Protein AF-A0AAW4U7K1-F1 (afdb_monomer)

Mean predicted aligned error: 6.49 Å

Solvent-accessible surface area (backbone atoms only — not comparable to full-atom values): 8920 Å² total; per-residue (Å²): 103,77,45,84,36,88,61,95,66,78,94,51,92,44,43,42,64,28,67,46,48,74,46,54,47,90,84,22,48,75,38,30,76,76,36,58,48,41,60,63,54,76,97,58,84,90,76,74,80,54,92,93,49,67,63,93,91,58,86,76,79,82,82,78,78,92,84,66,58,49,63,76,90,71,87,76,85,61,91,65,81,57,49,36,59,27,29,43,61,48,79,77,47,82,36,71,59,91,89,40,92,34,70,39,72,46,76,46,84,41,60,66,72,76,42,94,77,67,102,61,92,69,76,95,80,79,92,61,46,48,31,32,60,34,108

Secondary structure (DSSP, 8-state):
-EEEE-SSS-S-TTEEESBSPBP-TTT-HHHHTT-SB--B-TT-----SSTT--STTPPPPP-PPP--EEE----S---S--EEETEEEEEEEEEEETTEEEEEEEEEE-GGGTS---SS---S----EEEEE--

Foldseek 3Di:
DKDWAADPDDPDLQKDWQQFDADDCVSQVPVCVVPRTHHRCPPHDDDDDDDPDDDPPDDDADDDDDFDKDWDPDPPPPPDTGIDGQKTKDFPDWDDDPNDIHTDMDMDGHNVRPDPDDPGDDDDDDDTIMIDRRD

Organism: NCBI:txid437897

pLDDT: mean 90.71, std 11.27, range [53.16, 98.31]

Nearest PDB structures (foldseek):
  2klr-assembly1_B  TM=2.574E-01  e=8.937E+00  Homo sapiens

InterPro domains:
  IPR011083 Phage tail collar domain [PF07484] (2-45)
  IPR037053 Phage tail collar domain superfamily [G3DSA:3.90.1340.10] (1-47)

Sequence (135 aa):
MVVAWTLSVNPSDNYLECNGQVVDGSKYPKLYALMHNVPDYRGVFLRGLGGNSASLGELQGDAIRNITGNFNATDNNSWNINANGVFYGQTIGAGDQGGEAGEYKKYYFDTSRVVPTAEENRPINKAVRYFIKAK

Structure (mmCIF, N/CA/C/O backbone):
data_AF-A0AAW4U7K1-F1
#
_ent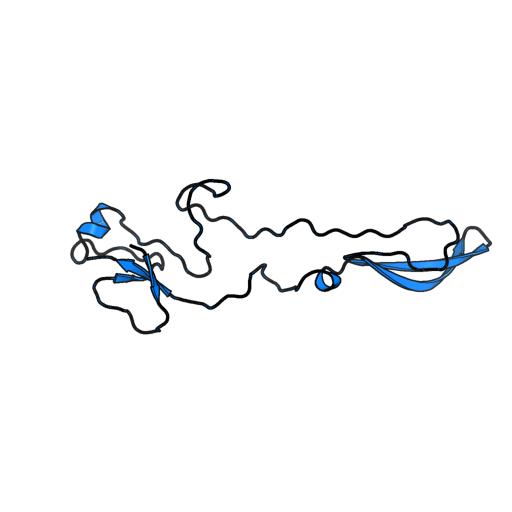ry.id   AF-A0AAW4U7K1-F1
#
loop_
_atom_site.group_PDB
_atom_site.id
_atom_site.type_symbol
_atom_site.label_atom_id
_atom_site.label_alt_id
_atom_site.label_comp_id
_atom_site.label_asym_id
_atom_site.label_entity_id
_atom_site.label_seq_id
_atom_site.pdbx_PDB_ins_code
_atom_site.Cartn_x
_atom_site.Cartn_y
_atom_site.Cartn_z
_atom_site.occupancy
_atom_site.B_iso_or_equiv
_atom_site.auth_seq_id
_atom_site.auth_comp_id
_atom_site.auth_asym_id
_atom_site.auth_atom_id
_atom_site.pdbx_PDB_model_num
ATOM 1 N N . MET A 1 1 ? -9.991 4.417 19.116 1.00 90.50 1 MET A N 1
ATOM 2 C CA . MET A 1 1 ? -8.518 4.581 19.079 1.00 90.50 1 MET A CA 1
ATOM 3 C C . MET A 1 1 ? -7.908 3.337 18.464 1.00 90.50 1 MET A C 1
ATOM 5 O O . MET A 1 1 ? -8.285 2.253 18.896 1.00 90.50 1 MET A O 1
ATOM 9 N N . VAL A 1 2 ? -7.006 3.494 17.493 1.00 95.75 2 VAL A N 1
ATOM 10 C CA . VAL A 1 2 ? -6.212 2.400 16.911 1.00 95.75 2 VAL A CA 1
ATOM 11 C C . VAL A 1 2 ? -4.757 2.581 17.341 1.00 95.75 2 VAL A C 1
ATOM 13 O O . VAL A 1 2 ? -4.268 3.708 17.349 1.00 95.75 2 VAL A O 1
ATOM 16 N N . VAL A 1 3 ? -4.085 1.498 17.722 1.00 96.62 3 VAL A N 1
ATOM 17 C CA . VAL A 1 3 ? -2.687 1.496 18.169 1.00 96.62 3 VAL A CA 1
ATOM 18 C C . VAL A 1 3 ? -1.863 0.499 17.361 1.00 96.62 3 VAL A C 1
ATOM 20 O O . VAL A 1 3 ? -2.352 -0.572 17.000 1.00 96.62 3 VAL A O 1
ATOM 23 N N . ALA A 1 4 ? -0.608 0.857 17.095 1.00 97.25 4 ALA A N 1
ATOM 24 C CA . ALA A 1 4 ? 0.398 -0.059 16.573 1.00 97.25 4 ALA A CA 1
ATOM 25 C C . ALA A 1 4 ? 1.023 -0.831 17.739 1.00 97.25 4 ALA A C 1
ATOM 27 O O . ALA A 1 4 ? 1.546 -0.235 18.681 1.00 97.25 4 ALA A O 1
ATOM 28 N N . TRP A 1 5 ? 0.959 -2.155 17.679 1.00 97.81 5 TRP A N 1
ATOM 29 C CA . TRP A 1 5 ? 1.413 -3.050 18.731 1.00 97.81 5 TRP A CA 1
ATOM 30 C C . TRP A 1 5 ? 2.560 -3.931 18.238 1.00 97.81 5 TRP A C 1
ATOM 32 O O . TRP A 1 5 ? 2.470 -4.570 17.189 1.00 97.81 5 TRP A O 1
ATOM 42 N N . THR A 1 6 ? 3.656 -3.955 18.992 1.00 97.44 6 THR A N 1
ATOM 43 C CA . THR A 1 6 ? 4.931 -4.556 18.566 1.00 97.44 6 THR A CA 1
ATOM 44 C C . THR A 1 6 ? 5.173 -5.958 19.122 1.00 97.44 6 THR A C 1
ATOM 46 O O . THR A 1 6 ? 6.160 -6.590 18.749 1.00 97.44 6 THR A O 1
ATOM 49 N N . LEU A 1 7 ? 4.300 -6.454 20.005 1.00 97.00 7 LEU A N 1
ATOM 50 C CA . LEU A 1 7 ? 4.441 -7.763 20.644 1.00 97.00 7 LEU A CA 1
ATOM 51 C C . LEU A 1 7 ? 3.468 -8.790 20.049 1.00 97.00 7 LEU A C 1
ATOM 53 O O . LEU A 1 7 ? 2.367 -8.466 19.596 1.00 97.00 7 LEU A O 1
ATOM 57 N N . SER A 1 8 ? 3.858 -10.063 20.098 1.00 94.50 8 SER A N 1
ATOM 58 C CA . SER A 1 8 ? 3.009 -11.187 19.680 1.00 94.50 8 SER A CA 1
ATOM 59 C C . SER A 1 8 ? 1.855 -11.456 20.650 1.00 94.50 8 SER A C 1
ATOM 61 O O . SER A 1 8 ? 0.825 -11.989 20.250 1.00 94.50 8 SER A O 1
ATOM 63 N N . VAL A 1 9 ? 1.990 -11.050 21.914 1.00 95.75 9 VAL A N 1
ATOM 64 C CA . VAL A 1 9 ? 0.948 -11.181 22.942 1.00 95.75 9 VAL A CA 1
ATOM 65 C C . VAL A 1 9 ? -0.001 -9.992 22.871 1.00 95.75 9 VAL A C 1
ATOM 67 O O . VAL A 1 9 ? 0.446 -8.868 22.671 1.00 95.75 9 VAL A O 1
ATOM 70 N N . ASN A 1 10 ? -1.305 -10.218 23.034 1.00 95.12 10 ASN A N 1
ATOM 71 C CA . ASN A 1 10 ? -2.298 -9.141 23.007 1.00 95.12 10 ASN A CA 1
ATOM 72 C C . ASN A 1 10 ? -2.063 -8.137 24.155 1.00 95.12 10 ASN A C 1
ATOM 74 O O . ASN A 1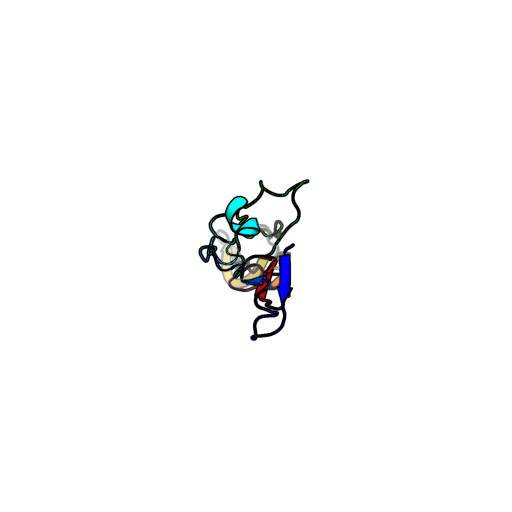 10 ? -1.745 -8.561 25.265 1.00 95.12 10 ASN A O 1
ATOM 78 N N . PRO A 1 11 ? -2.268 -6.825 23.928 1.00 95.25 11 PRO A N 1
ATOM 79 C CA . PRO A 1 11 ? -2.009 -5.801 24.941 1.00 95.25 11 PRO A CA 1
ATOM 80 C C . PRO A 1 11 ? -2.885 -5.953 26.191 1.00 95.25 11 PRO A C 1
ATOM 82 O O . PRO A 1 11 ? -2.417 -5.763 27.307 1.00 95.25 11 PRO A O 1
ATOM 85 N N . SER A 1 12 ? -4.175 -6.245 26.009 1.00 95.75 12 SER A N 1
ATOM 86 C CA . SER A 1 12 ? -5.143 -6.598 27.058 1.00 95.75 12 SER A CA 1
ATOM 87 C C . SER A 1 12 ? -6.473 -6.995 26.410 1.00 95.75 12 SER A C 1
ATOM 89 O O . SER A 1 12 ? -6.643 -6.866 25.197 1.00 95.75 12 SER A O 1
ATOM 91 N N . ASP A 1 13 ? -7.444 -7.423 27.216 1.00 94.38 13 ASP A N 1
ATOM 92 C CA . ASP A 1 13 ? -8.811 -7.718 26.770 1.00 94.38 13 ASP A CA 1
ATOM 93 C C . ASP A 1 13 ? -9.616 -6.468 26.361 1.00 94.38 13 ASP A C 1
ATOM 95 O O . ASP A 1 13 ? -10.698 -6.595 25.787 1.00 94.38 13 ASP A O 1
ATOM 99 N N . ASN A 1 14 ? -9.088 -5.274 26.645 1.00 96.12 14 ASN A N 1
ATOM 100 C CA . ASN A 1 14 ? -9.667 -3.982 26.291 1.00 96.12 14 ASN A CA 1
ATOM 101 C C . ASN A 1 14 ? -9.508 -3.629 24.808 1.00 96.12 14 ASN A C 1
ATOM 103 O O . ASN A 1 14 ? -10.018 -2.592 24.383 1.00 96.12 14 ASN A O 1
ATOM 107 N N . TYR A 1 15 ? -8.772 -4.432 24.043 1.00 97.50 15 TYR A N 1
ATOM 108 C CA . TYR A 1 15 ? -8.497 -4.193 22.635 1.00 97.50 15 TYR A CA 1
ATOM 109 C C . TYR A 1 15 ? -8.830 -5.426 21.802 1.00 97.50 15 TYR A C 1
ATOM 111 O O . TYR A 1 15 ? -8.684 -6.558 22.260 1.00 97.50 15 TYR A O 1
ATOM 119 N N . LEU A 1 16 ? -9.217 -5.187 20.554 1.00 97.81 16 LEU A N 1
ATOM 120 C CA . LEU A 1 16 ? -9.354 -6.212 19.528 1.00 97.81 16 LEU A CA 1
ATOM 121 C C . LEU A 1 16 ? -8.335 -5.960 18.426 1.00 97.81 16 LEU A C 1
ATOM 123 O O . LEU A 1 16 ? -8.070 -4.814 18.072 1.00 97.81 16 LEU A O 1
ATOM 127 N N . GLU A 1 17 ? -7.743 -7.026 17.904 1.00 97.88 17 GLU A N 1
ATOM 128 C CA . GLU A 1 17 ? -6.851 -6.930 16.751 1.00 97.88 17 GLU A CA 1
ATOM 129 C C . GLU A 1 17 ? -7.667 -6.603 15.499 1.00 97.88 17 GLU A C 1
ATOM 131 O O . GLU A 1 17 ? -8.694 -7.235 15.264 1.00 97.88 17 GLU A O 1
ATOM 136 N N . CYS A 1 18 ? -7.206 -5.650 14.691 1.00 97.94 18 CYS A N 1
ATOM 137 C CA . CYS A 1 18 ? -7.822 -5.262 13.425 1.00 97.94 18 CYS A CA 1
ATOM 138 C C . CYS A 1 18 ? -7.505 -6.293 12.327 1.00 97.94 18 CYS A C 1
ATOM 140 O O . CYS A 1 18 ? -6.659 -6.057 11.464 1.00 97.94 18 CYS A O 1
ATOM 142 N N . ASN A 1 19 ? -8.167 -7.446 12.391 1.00 97.69 19 ASN A N 1
ATOM 143 C CA . ASN A 1 19 ? -8.003 -8.584 11.481 1.00 97.69 19 ASN A CA 1
ATOM 144 C C . ASN A 1 19 ? -9.319 -9.008 10.794 1.00 97.69 19 ASN A C 1
ATOM 146 O O . ASN A 1 19 ? -9.434 -10.152 10.357 1.00 97.69 19 ASN A O 1
ATOM 150 N N . GLY A 1 20 ? -10.331 -8.132 10.758 1.00 97.81 20 GLY A N 1
ATOM 151 C CA . GLY A 1 20 ? -11.639 -8.426 10.157 1.00 97.81 20 GLY A CA 1
ATOM 152 C C . GLY A 1 20 ? -12.629 -9.197 11.044 1.00 97.81 20 GLY A C 1
ATOM 153 O O . GLY A 1 20 ? -13.765 -9.437 10.627 1.00 97.81 20 GLY A O 1
ATOM 154 N N . GLN A 1 21 ? -12.235 -9.603 12.259 1.00 97.88 21 GLN A N 1
ATOM 155 C CA . GLN A 1 21 ? -13.096 -10.401 13.140 1.00 97.88 21 GLN A CA 1
ATOM 156 C C . GLN A 1 21 ? -14.406 -9.689 13.518 1.00 97.88 21 GLN A C 1
ATOM 158 O O . GLN A 1 21 ? -14.481 -8.460 13.610 1.00 97.88 21 GLN A O 1
ATOM 163 N N . VAL A 1 22 ? -15.435 -10.492 13.789 1.00 98.19 22 VAL A N 1
ATOM 164 C CA . VAL A 1 22 ? -16.714 -10.019 14.332 1.00 98.19 22 VAL A CA 1
ATOM 165 C C . VAL A 1 22 ? -16.506 -9.495 15.755 1.00 98.19 22 VAL A C 1
ATOM 167 O O . VAL A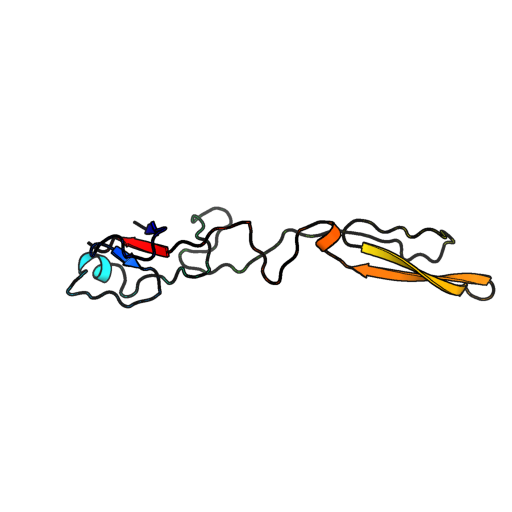 1 22 ? -15.768 -10.079 16.550 1.00 98.19 22 VAL A O 1
ATOM 170 N N . VAL A 1 23 ? -17.173 -8.395 16.088 1.00 98.31 23 VAL A N 1
ATOM 171 C CA . VAL A 1 23 ? -17.199 -7.831 17.437 1.00 98.31 23 VAL A CA 1
ATOM 172 C C . VAL A 1 23 ? -18.285 -8.540 18.248 1.00 98.31 23 VAL A C 1
ATOM 174 O O . VAL A 1 23 ? -19.451 -8.549 17.866 1.00 98.31 23 VAL A O 1
ATOM 177 N N . ASP A 1 24 ? -17.921 -9.117 19.392 1.00 97.50 24 ASP A N 1
ATOM 178 C CA . ASP A 1 24 ? -18.893 -9.673 20.339 1.00 97.50 24 ASP A CA 1
ATOM 179 C C . ASP A 1 24 ? -19.619 -8.535 21.076 1.00 97.50 24 ASP A C 1
ATOM 181 O O . ASP A 1 24 ? -19.033 -7.857 21.925 1.00 97.50 24 ASP A O 1
ATOM 185 N N . GLY A 1 25 ? -20.901 -8.334 20.764 1.00 96.69 25 GLY A N 1
ATOM 186 C CA . GLY A 1 25 ? -21.732 -7.292 21.371 1.00 96.69 25 GLY A CA 1
ATOM 187 C C . GLY A 1 25 ? -21.985 -7.462 22.870 1.00 96.69 25 GLY A C 1
ATOM 188 O O . GLY A 1 25 ? -22.200 -6.464 23.555 1.00 96.69 25 GLY A O 1
ATOM 189 N N . SER A 1 26 ? -21.891 -8.681 23.409 1.00 97.12 26 SER A N 1
ATOM 190 C CA . SER A 1 26 ? -22.035 -8.924 24.852 1.00 97.12 26 SER A CA 1
ATOM 191 C C . SER A 1 26 ? -20.783 -8.486 25.610 1.00 97.12 26 SER A C 1
ATOM 193 O O . SER A 1 26 ? -20.862 -7.955 26.717 1.00 97.12 26 SER A O 1
ATOM 195 N N . LYS A 1 27 ? -19.609 -8.681 25.001 1.00 96.88 27 LYS A N 1
ATOM 196 C CA . LYS A 1 27 ? -18.310 -8.359 25.607 1.00 96.88 27 LYS A CA 1
ATOM 197 C C . LYS A 1 27 ? -17.853 -6.922 25.332 1.00 96.88 27 LYS A C 1
ATOM 199 O O . LYS A 1 27 ? -17.174 -6.325 26.171 1.00 96.88 27 LYS A O 1
ATOM 204 N N . TYR A 1 28 ? -18.224 -6.372 24.175 1.00 97.19 28 TYR A N 1
ATOM 205 C CA . TYR A 1 28 ? -17.790 -5.068 23.665 1.00 97.19 28 TYR A CA 1
ATOM 206 C C . TYR A 1 28 ? -18.969 -4.213 23.157 1.00 97.19 28 TYR A C 1
ATOM 208 O O . TYR A 1 28 ? -18.946 -3.747 22.014 1.00 97.19 28 TYR A O 1
ATOM 216 N N . PRO A 1 29 ? -19.999 -3.949 23.986 1.00 97.19 29 PRO A N 1
ATOM 217 C CA . PRO A 1 29 ? -21.250 -3.329 23.535 1.00 97.19 29 PRO A CA 1
ATOM 218 C C . PRO A 1 29 ? -21.054 -1.942 22.909 1.00 97.19 29 PRO A C 1
ATOM 220 O O . PRO A 1 29 ? -21.703 -1.605 21.922 1.00 97.19 29 PRO A O 1
ATOM 223 N N . LYS A 1 30 ? -20.116 -1.143 23.438 1.00 96.81 30 LYS A N 1
ATOM 224 C CA . LYS A 1 30 ? -19.815 0.198 22.909 1.00 96.81 30 LYS A CA 1
ATOM 225 C C . LYS A 1 30 ? -19.204 0.153 21.512 1.00 96.81 30 LYS A C 1
ATOM 227 O O . LYS A 1 30 ? -19.549 0.980 20.679 1.00 96.81 30 LYS A O 1
ATOM 232 N N . LEU A 1 31 ? -18.293 -0.789 21.263 1.00 97.44 31 LEU A N 1
ATOM 233 C CA . LEU A 1 31 ? -17.693 -0.949 19.941 1.00 97.44 31 LEU A CA 1
ATOM 234 C C . LEU A 1 31 ? -18.709 -1.545 18.963 1.00 97.44 31 LEU A C 1
ATOM 236 O O . LEU A 1 31 ? -18.817 -1.053 17.846 1.00 97.44 31 LEU A O 1
A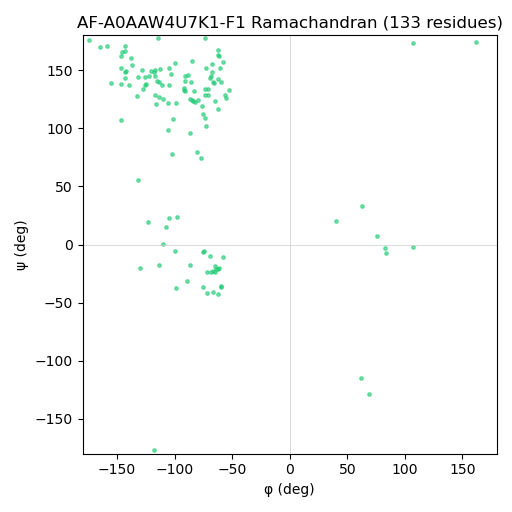TOM 240 N N . TYR A 1 32 ? -19.490 -2.533 19.406 1.00 97.62 32 TYR A N 1
ATOM 241 C CA . TYR A 1 32 ? -20.515 -3.182 18.589 1.00 97.62 32 TYR A CA 1
ATOM 242 C C . TYR A 1 32 ? -21.591 -2.211 18.093 1.00 97.62 32 TYR A C 1
ATOM 244 O O . TYR A 1 32 ? -22.050 -2.327 16.962 1.00 97.62 32 TYR A O 1
ATOM 252 N N . ALA A 1 33 ? -21.956 -1.220 18.913 1.00 97.50 33 ALA A N 1
ATOM 253 C CA . ALA A 1 33 ? -22.879 -0.156 18.521 1.00 97.50 33 ALA A CA 1
ATOM 254 C C . ALA A 1 33 ? -22.338 0.746 17.392 1.00 97.50 33 ALA A C 1
ATOM 256 O O . ALA A 1 33 ? -23.120 1.422 16.732 1.00 97.50 33 ALA A O 1
ATOM 257 N N . LEU A 1 34 ? -21.017 0.777 17.181 1.00 96.31 34 LEU A N 1
ATOM 258 C CA . LEU A 1 34 ? -20.367 1.557 16.124 1.00 96.31 34 LEU A CA 1
ATOM 259 C C . LEU A 1 34 ? -20.029 0.705 14.896 1.00 96.31 34 LEU A C 1
ATOM 261 O O . LEU A 1 34 ? -20.089 1.199 13.774 1.00 96.31 34 LEU A O 1
ATOM 265 N N . MET A 1 35 ? -19.623 -0.550 15.103 1.00 95.88 35 MET A N 1
ATOM 266 C CA . MET A 1 35 ? -19.235 -1.475 14.041 1.00 95.88 35 MET A CA 1
ATOM 267 C C . MET A 1 35 ? -19.398 -2.933 14.480 1.00 95.88 35 MET A C 1
ATOM 269 O O . MET A 1 35 ? -19.023 -3.309 15.589 1.00 95.88 35 MET A O 1
ATOM 273 N N . HIS A 1 36 ? -19.900 -3.775 13.578 1.00 97.06 36 HIS A N 1
ATOM 274 C CA . HIS A 1 36 ? -20.100 -5.206 13.840 1.00 97.06 36 HIS A CA 1
ATOM 275 C C . HIS A 1 36 ? -18.857 -6.058 13.553 1.00 97.06 36 HIS A C 1
ATOM 277 O O . HIS A 1 36 ? -18.734 -7.162 14.078 1.00 97.06 36 HIS A O 1
ATOM 283 N N . ASN A 1 37 ? -17.909 -5.522 12.786 1.00 98.00 37 ASN A N 1
ATOM 284 C CA . ASN A 1 37 ? -16.609 -6.119 12.511 1.00 98.00 37 ASN A CA 1
ATOM 285 C C . ASN A 1 37 ? -15.531 -5.067 12.734 1.00 98.00 37 ASN A C 1
ATOM 287 O O . ASN A 1 37 ? -15.722 -3.893 12.411 1.00 98.00 37 ASN A O 1
ATOM 291 N N . VAL A 1 38 ? -14.385 -5.491 13.255 1.00 97.69 38 VAL A N 1
ATOM 292 C CA . VAL A 1 38 ? -13.199 -4.634 13.221 1.00 97.69 38 VAL A CA 1
ATOM 293 C C . VAL A 1 38 ? -12.654 -4.582 11.790 1.00 97.69 38 VAL A C 1
ATOM 295 O O . VAL A 1 38 ? -12.814 -5.553 11.048 1.00 97.69 38 VAL A O 1
ATOM 298 N N . PRO A 1 39 ? -11.979 -3.495 11.386 1.00 96.94 39 PRO A N 1
ATOM 299 C CA . PRO A 1 39 ? -11.278 -3.456 10.107 1.00 96.94 39 PRO A CA 1
ATOM 300 C C . PRO A 1 39 ? -10.233 -4.572 9.994 1.00 96.94 39 PRO A C 1
ATOM 302 O O . PRO A 1 39 ? -9.722 -5.044 11.011 1.00 96.94 39 PRO A O 1
ATOM 305 N N . ASP A 1 40 ? -9.869 -4.957 8.773 1.00 97.69 40 ASP A N 1
ATOM 306 C CA . ASP A 1 40 ? -8.690 -5.788 8.520 1.00 97.69 40 ASP A CA 1
ATOM 307 C C . ASP A 1 40 ? -7.547 -4.906 8.017 1.00 97.69 40 ASP A C 1
ATOM 309 O O . ASP A 1 40 ? -7.591 -4.388 6.904 1.00 97.69 40 ASP A O 1
ATOM 313 N N . TYR A 1 41 ? -6.544 -4.692 8.869 1.00 97.38 41 TYR A N 1
ATOM 314 C CA . TYR A 1 41 ? -5.385 -3.853 8.558 1.00 97.38 41 TYR A CA 1
ATOM 315 C C . TYR A 1 41 ? -4.103 -4.659 8.334 1.00 97.38 41 TYR A C 1
ATOM 317 O O . TYR A 1 41 ? -2.999 -4.110 8.354 1.00 97.38 41 TYR A O 1
ATOM 325 N N . ARG A 1 42 ? -4.210 -5.973 8.135 1.00 97.06 42 ARG A N 1
ATOM 326 C CA . ARG A 1 42 ? -3.042 -6.810 7.854 1.00 97.06 42 ARG A CA 1
ATOM 327 C C . ARG A 1 42 ? -2.524 -6.513 6.447 1.00 97.06 42 ARG A C 1
ATOM 329 O O . ARG A 1 42 ? -3.281 -6.534 5.486 1.00 97.06 42 ARG A O 1
ATOM 336 N N . GLY A 1 43 ? -1.223 -6.242 6.336 1.00 95.25 43 GLY A N 1
ATOM 337 C CA . GLY A 1 43 ? -0.563 -5.989 5.049 1.00 95.25 43 GLY A CA 1
ATOM 338 C C . GLY A 1 43 ? -0.831 -4.612 4.434 1.00 95.25 43 GLY A C 1
ATOM 339 O O . GLY A 1 43 ? -0.399 -4.375 3.314 1.00 95.25 43 GLY A O 1
ATOM 340 N N . VAL A 1 44 ? -1.504 -3.695 5.140 1.00 95.31 44 VAL A N 1
ATOM 341 C CA . VAL A 1 44 ? -1.804 -2.350 4.620 1.00 95.31 44 VAL A CA 1
ATOM 342 C C . VAL A 1 44 ? -1.160 -1.255 5.462 1.00 95.31 44 VAL A C 1
ATOM 344 O O . VAL A 1 44 ? -1.018 -1.371 6.681 1.00 95.31 44 VAL A O 1
ATOM 347 N N . PHE A 1 45 ? -0.808 -0.151 4.807 1.00 94.31 45 PHE A N 1
ATOM 348 C CA . PHE A 1 45 ? -0.407 1.083 5.476 1.00 94.31 45 PHE A CA 1
ATOM 349 C C . PHE A 1 45 ? -1.620 1.985 5.691 1.00 94.31 45 PHE A C 1
ATOM 351 O O . PHE A 1 45 ? -2.397 2.239 4.772 1.00 94.31 45 PHE A O 1
ATOM 358 N N . LEU A 1 46 ? -1.759 2.519 6.903 1.00 94.88 46 LEU A N 1
ATOM 359 C CA . LEU A 1 46 ? -2.811 3.482 7.218 1.00 94.88 46 LEU A CA 1
ATOM 360 C C . LEU A 1 46 ? -2.379 4.893 6.807 1.00 94.88 46 LEU A C 1
ATOM 362 O O . LEU A 1 46 ? -1.289 5.342 7.164 1.00 94.88 46 LEU A O 1
ATOM 366 N N . ARG A 1 47 ? -3.261 5.613 6.110 1.00 95.06 47 ARG A N 1
ATOM 367 C CA . ARG A 1 47 ? -3.078 7.029 5.757 1.00 95.06 47 ARG A CA 1
ATOM 368 C C . ARG A 1 47 ? -4.206 7.884 6.329 1.00 95.06 47 ARG A C 1
ATOM 370 O O . ARG A 1 47 ? -5.331 7.415 6.477 1.00 95.06 47 ARG A O 1
ATOM 377 N N . GLY A 1 48 ? -3.902 9.140 6.647 1.00 96.19 48 GLY A N 1
ATOM 378 C CA . GLY A 1 48 ? -4.906 10.099 7.113 1.00 96.19 48 GLY A CA 1
ATOM 379 C C . GLY A 1 48 ? -5.889 10.492 6.007 1.00 96.19 48 GLY A C 1
ATOM 380 O O . GLY A 1 48 ? -5.489 10.630 4.849 1.00 96.19 48 GLY A O 1
ATOM 381 N N . LEU A 1 49 ? -7.156 10.685 6.384 1.00 97.25 49 LEU A N 1
ATOM 382 C CA . LEU A 1 49 ? -8.212 11.200 5.509 1.00 97.25 49 LEU A CA 1
ATOM 383 C C . LEU A 1 49 ? -7.967 12.675 5.151 1.00 97.25 49 LEU A C 1
ATOM 385 O O . LEU A 1 49 ? -7.534 13.460 5.993 1.00 97.25 49 LEU A O 1
ATOM 389 N N . GLY A 1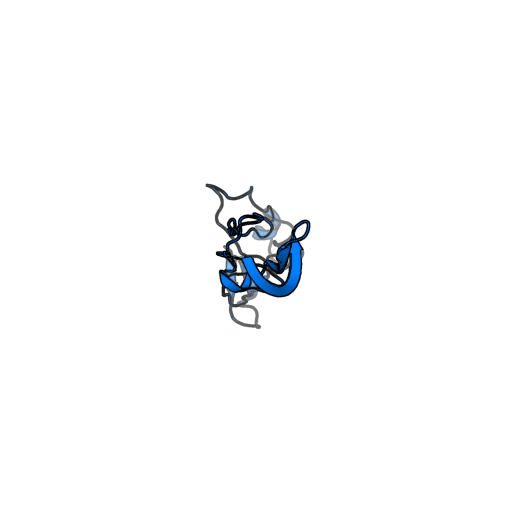 50 ? -8.328 13.055 3.926 1.00 96.19 50 GLY A N 1
ATOM 390 C CA . GLY A 1 50 ? -8.193 14.404 3.379 1.00 96.19 50 GLY A CA 1
ATOM 391 C C . GLY A 1 50 ? -7.070 14.526 2.345 1.00 96.19 50 GLY A C 1
ATOM 392 O O . GLY A 1 50 ? -6.307 13.586 2.100 1.00 96.19 50 GLY A O 1
ATOM 393 N N . GLY A 1 51 ? -6.989 15.695 1.704 1.00 95.69 51 GLY A N 1
ATOM 394 C CA . GLY A 1 51 ? -6.011 15.972 0.650 1.00 95.69 51 GLY A CA 1
ATOM 395 C C . GLY A 1 51 ? -6.181 15.042 -0.553 1.00 95.69 51 GLY A C 1
ATOM 396 O O . GLY A 1 51 ? -7.196 15.088 -1.237 1.00 95.69 51 GLY A O 1
ATOM 397 N N . ASN A 1 52 ? -5.180 14.198 -0.802 1.00 92.12 52 ASN A N 1
ATOM 398 C CA . ASN A 1 52 ? -5.120 13.245 -1.917 1.00 92.12 52 ASN A CA 1
ATOM 399 C C . ASN A 1 52 ? -5.382 11.781 -1.492 1.00 92.12 52 ASN A C 1
ATOM 401 O O . ASN A 1 52 ? -4.885 10.850 -2.135 1.00 92.12 52 ASN A O 1
ATOM 405 N N . SER A 1 53 ? -6.061 11.560 -0.364 1.00 95.81 53 SER A N 1
ATOM 406 C CA . SER A 1 53 ? -6.528 10.228 0.053 1.00 95.81 53 SER A CA 1
ATOM 407 C C . SER A 1 53 ? -7.873 9.876 -0.583 1.00 95.81 53 SER A C 1
ATOM 409 O O . SER A 1 53 ? -8.618 10.759 -1.004 1.00 95.81 53 SER A O 1
ATOM 411 N N . ALA A 1 54 ? -8.169 8.579 -0.664 1.00 96.00 54 ALA A N 1
ATOM 412 C CA . ALA A 1 54 ? -9.518 8.101 -0.949 1.00 96.00 54 ALA A CA 1
ATOM 413 C C . ALA A 1 54 ? -10.444 8.291 0.270 1.00 96.00 54 ALA A C 1
ATOM 415 O O . ALA A 1 54 ? -10.019 8.749 1.335 1.00 96.00 54 ALA A O 1
ATOM 416 N N . SER A 1 55 ? -11.718 7.932 0.108 1.00 96.94 55 SER A N 1
ATOM 417 C CA . SER A 1 55 ? -12.699 7.954 1.196 1.00 96.94 55 SER A CA 1
ATOM 418 C C . SER A 1 55 ? -12.324 7.005 2.344 1.00 96.94 55 SER A C 1
ATOM 420 O O . SER A 1 55 ? -11.498 6.104 2.203 1.00 96.94 55 SER A O 1
ATOM 422 N N . LEU A 1 56 ? -12.930 7.216 3.518 1.00 94.81 56 LEU A N 1
ATOM 423 C CA . LEU A 1 56 ? -12.685 6.386 4.703 1.00 94.81 56 LEU A CA 1
ATOM 424 C C . LEU A 1 56 ? -12.959 4.907 4.421 1.00 94.81 56 LEU A C 1
ATOM 426 O O . LEU A 1 56 ? -14.043 4.553 3.975 1.00 94.81 56 LEU A O 1
ATOM 430 N N . GLY A 1 57 ? -11.991 4.056 4.760 1.00 92.62 57 GLY A N 1
ATOM 431 C CA . GLY A 1 57 ? -12.096 2.606 4.591 1.00 92.62 57 GLY A CA 1
ATOM 432 C C . GLY A 1 57 ? -11.744 2.101 3.191 1.00 92.62 57 GLY A C 1
ATOM 433 O O . GLY A 1 57 ? -11.612 0.894 3.024 1.00 92.62 57 GLY A O 1
ATOM 434 N N . GLU A 1 58 ? -11.531 2.990 2.217 1.00 96.12 58 GLU A N 1
ATOM 435 C CA . GLU A 1 58 ? -11.155 2.592 0.862 1.00 96.12 58 GLU A CA 1
ATOM 436 C C . GLU A 1 58 ? -9.700 2.119 0.798 1.00 96.12 58 GLU A C 1
ATOM 438 O O . GLU A 1 58 ? -8.770 2.819 1.217 1.00 96.12 58 GLU A O 1
ATOM 443 N N . LEU A 1 59 ? -9.500 0.932 0.225 1.00 95.69 59 LEU A N 1
ATOM 444 C CA . LEU A 1 59 ? -8.172 0.411 -0.064 1.00 95.69 59 LEU A CA 1
ATOM 445 C C . LEU A 1 59 ? -7.612 1.128 -1.294 1.00 95.69 59 LEU A C 1
ATOM 447 O O . LEU A 1 59 ? -8.158 1.034 -2.391 1.00 95.69 59 LEU A O 1
ATOM 451 N N . GLN A 1 60 ? -6.486 1.811 -1.121 1.00 95.62 60 GLN A N 1
ATOM 452 C CA . GLN A 1 60 ? -5.723 2.354 -2.240 1.00 95.62 60 GLN A CA 1
ATOM 453 C C . GLN A 1 60 ? -4.568 1.409 -2.549 1.00 95.62 60 GLN A C 1
ATOM 455 O O . GLN A 1 60 ? -3.749 1.136 -1.672 1.00 95.62 60 GLN A O 1
ATOM 460 N N . GLY A 1 61 ? -4.524 0.919 -3.790 1.00 94.94 61 GLY A N 1
ATOM 461 C CA . GLY A 1 61 ? -3.406 0.123 -4.288 1.00 94.94 61 GLY A CA 1
ATOM 462 C C . GLY A 1 61 ? -2.094 0.906 -4.286 1.00 94.94 61 GLY A C 1
ATOM 463 O O . GLY A 1 61 ? -2.072 2.133 -4.122 1.00 94.94 61 GLY A O 1
ATOM 464 N N . ASP A 1 62 ? -0.992 0.190 -4.466 1.00 93.69 62 ASP A N 1
ATOM 465 C CA . ASP A 1 62 ? 0.317 0.803 -4.576 1.00 93.69 62 ASP A CA 1
ATOM 466 C C . ASP A 1 62 ? 0.444 1.618 -5.870 1.00 93.69 62 ASP A C 1
ATOM 468 O O . ASP A 1 62 ? -0.161 1.338 -6.904 1.00 93.69 62 ASP A O 1
ATOM 472 N N . ALA A 1 63 ? 1.242 2.676 -5.792 1.00 94.00 63 ALA A N 1
ATOM 473 C CA . ALA A 1 63 ? 1.585 3.498 -6.934 1.00 94.00 63 ALA A CA 1
ATOM 474 C C . ALA A 1 63 ? 3.013 4.005 -6.765 1.00 94.00 63 ALA A C 1
ATOM 476 O O . ALA A 1 63 ? 3.412 4.452 -5.686 1.00 94.00 63 ALA A O 1
ATOM 477 N N . ILE A 1 64 ? 3.770 3.980 -7.856 1.00 94.38 64 ILE A N 1
ATOM 478 C CA . ILE A 1 64 ? 5.082 4.615 -7.934 1.00 94.38 64 ILE A CA 1
ATOM 479 C C . ILE A 1 64 ? 4.973 5.964 -8.635 1.00 94.38 64 ILE A C 1
ATOM 481 O O . ILE A 1 64 ? 4.065 6.219 -9.428 1.00 94.38 64 ILE A O 1
ATOM 485 N N . ARG A 1 65 ? 5.934 6.847 -8.358 1.00 94.69 65 ARG A N 1
ATOM 486 C CA . ARG A 1 65 ? 6.129 8.035 -9.192 1.00 94.69 65 ARG A CA 1
ATOM 487 C C . ARG A 1 65 ? 6.625 7.611 -10.573 1.00 94.69 65 ARG A C 1
ATOM 489 O O . ARG A 1 65 ? 7.244 6.560 -10.709 1.00 94.69 65 ARG A O 1
ATOM 496 N N . ASN A 1 66 ? 6.377 8.456 -11.572 1.00 95.81 66 ASN A N 1
ATOM 497 C CA . ASN A 1 66 ? 6.857 8.220 -12.929 1.00 95.81 66 ASN A CA 1
ATOM 498 C C . ASN A 1 66 ? 8.376 7.968 -12.932 1.00 95.81 66 ASN A C 1
ATOM 500 O O . ASN A 1 66 ? 9.125 8.718 -12.300 1.00 95.81 66 ASN A O 1
ATOM 504 N N . ILE A 1 67 ? 8.809 6.931 -13.648 1.00 96.88 67 ILE A N 1
ATOM 505 C CA . ILE A 1 67 ? 10.218 6.595 -13.831 1.00 96.88 67 ILE A CA 1
ATOM 506 C C . ILE A 1 67 ? 10.576 6.892 -15.281 1.00 96.88 67 ILE A C 1
ATOM 508 O O . ILE A 1 67 ? 9.943 6.391 -16.207 1.00 96.88 67 ILE A O 1
ATOM 512 N N . THR A 1 68 ? 11.602 7.711 -15.475 1.00 97.00 68 THR A N 1
ATOM 513 C CA . THR A 1 68 ? 11.960 8.226 -16.794 1.00 97.00 68 THR A CA 1
ATOM 514 C C . THR A 1 68 ? 13.336 7.759 -17.236 1.00 97.00 68 THR A C 1
ATOM 516 O O . THR A 1 68 ? 14.259 7.588 -16.439 1.00 97.00 68 THR A O 1
ATOM 519 N N . GLY A 1 69 ? 13.485 7.630 -18.544 1.00 95.38 69 GLY A N 1
ATOM 520 C CA . GLY A 1 69 ? 14.753 7.458 -19.228 1.00 95.38 69 GLY A CA 1
ATOM 521 C C . GLY A 1 69 ? 14.554 7.734 -20.709 1.00 95.38 69 GLY A C 1
ATOM 522 O O . GLY A 1 69 ? 13.424 7.861 -21.180 1.00 95.38 69 GLY A O 1
ATOM 523 N N . ASN A 1 70 ? 15.651 7.827 -21.442 1.00 93.00 70 ASN A N 1
ATOM 524 C CA . ASN A 1 70 ? 15.614 7.931 -22.893 1.00 93.00 70 ASN A CA 1
ATOM 525 C C . ASN A 1 70 ? 16.829 7.231 -23.497 1.00 93.00 70 ASN A C 1
ATOM 527 O O . ASN A 1 70 ? 17.818 6.971 -22.812 1.00 93.00 70 ASN A O 1
ATOM 531 N N . PHE A 1 71 ? 16.733 6.925 -24.781 1.00 89.81 71 PHE A N 1
ATOM 532 C CA . PHE A 1 71 ? 17.856 6.535 -25.612 1.00 89.81 71 PHE A CA 1
ATOM 533 C C . PHE A 1 71 ? 17.610 7.051 -27.028 1.00 89.81 71 PHE A C 1
ATOM 535 O O . PHE A 1 71 ? 16.460 7.201 -27.447 1.00 89.81 71 PHE A O 1
ATOM 542 N N . ASN A 1 72 ? 18.683 7.309 -27.768 1.00 84.00 72 ASN A N 1
ATOM 543 C CA . ASN A 1 72 ? 18.566 7.705 -29.168 1.00 84.00 72 ASN A CA 1
ATOM 544 C C . ASN A 1 72 ? 18.389 6.455 -30.038 1.00 84.00 72 ASN A C 1
ATOM 546 O O . ASN A 1 72 ? 19.249 5.577 -30.032 1.00 84.00 72 ASN A O 1
ATOM 550 N N . ALA A 1 73 ? 17.296 6.393 -30.800 1.00 72.56 73 ALA A N 1
ATOM 551 C CA . ALA A 1 73 ? 16.992 5.312 -31.744 1.00 72.56 73 ALA A CA 1
ATOM 552 C C . ALA A 1 73 ? 17.380 5.664 -33.198 1.00 72.56 73 ALA A C 1
ATOM 554 O O . ALA A 1 73 ? 16.778 5.154 -34.138 1.00 72.56 73 ALA A O 1
ATOM 555 N N . THR A 1 74 ? 18.323 6.593 -33.389 1.00 68.12 74 THR A N 1
ATOM 556 C CA . THR A 1 74 ? 18.691 7.126 -34.710 1.00 68.12 74 THR A CA 1
ATOM 557 C C . THR A 1 74 ? 19.819 6.333 -35.366 1.00 68.12 74 THR A C 1
ATOM 559 O O . THR A 1 74 ? 20.773 5.933 -34.701 1.00 68.12 74 THR A O 1
ATOM 562 N N . ASP A 1 75 ? 19.736 6.226 -36.687 1.00 55.16 75 ASP A N 1
ATOM 563 C CA . ASP A 1 75 ? 20.694 5.661 -37.646 1.00 55.16 75 ASP A CA 1
ATOM 564 C C . ASP A 1 75 ? 21.924 6.553 -37.914 1.00 55.16 75 ASP A C 1
ATOM 566 O O . ASP A 1 75 ? 22.855 6.162 -38.616 1.00 55.16 75 ASP A O 1
ATOM 570 N N . ASN A 1 76 ? 21.948 7.764 -37.355 1.00 53.81 76 ASN A N 1
ATOM 571 C CA . ASN A 1 76 ? 22.990 8.743 -37.626 1.00 53.81 76 ASN A CA 1
ATOM 572 C C . ASN A 1 76 ? 24.257 8.468 -36.794 1.00 53.81 76 ASN A C 1
ATOM 574 O O . ASN A 1 76 ? 24.449 9.063 -35.734 1.00 53.81 76 ASN A O 1
ATOM 578 N N . ASN A 1 77 ? 25.062 7.506 -37.260 1.00 53.16 77 ASN A N 1
ATOM 579 C CA . ASN A 1 77 ? 26.519 7.322 -37.118 1.00 53.16 77 ASN A CA 1
ATOM 580 C C . ASN A 1 77 ? 27.197 7.640 -35.761 1.00 53.16 77 ASN A C 1
ATOM 582 O O . ASN A 1 77 ? 28.404 7.866 -35.680 1.00 53.16 77 ASN A O 1
ATOM 586 N N . SER A 1 78 ? 26.448 7.681 -34.663 1.00 57.09 78 SER A N 1
ATOM 587 C CA . SER A 1 78 ? 27.005 7.769 -33.321 1.00 57.09 78 SER A CA 1
ATOM 588 C C . SER A 1 78 ? 27.294 6.351 -32.862 1.00 57.09 78 SER A C 1
ATOM 590 O O . SER A 1 78 ? 26.409 5.679 -32.347 1.00 57.09 78 SER A O 1
ATOM 592 N N . TRP A 1 79 ? 28.536 5.898 -33.022 1.00 62.28 79 TRP A N 1
ATOM 593 C CA . TRP A 1 79 ? 29.048 4.590 -32.572 1.00 62.28 79 TRP A CA 1
ATOM 594 C C . TRP A 1 79 ? 28.905 4.361 -31.053 1.00 62.28 79 TRP A C 1
ATOM 596 O O . TRP A 1 79 ? 29.023 3.251 -30.555 1.00 62.28 79 TRP A O 1
ATOM 606 N N . ASN A 1 80 ? 28.566 5.401 -30.289 1.00 76.25 80 ASN A N 1
ATOM 607 C CA . ASN A 1 80 ? 28.369 5.303 -28.847 1.00 76.25 80 ASN A CA 1
ATOM 608 C C . ASN A 1 80 ? 26.925 4.926 -28.476 1.00 76.25 80 ASN A C 1
ATOM 610 O O . ASN A 1 80 ? 25.952 5.331 -29.119 1.00 76.25 80 ASN A O 1
ATOM 614 N N . ILE A 1 81 ? 26.770 4.163 -27.395 1.00 80.50 81 ILE A N 1
ATOM 615 C CA . ILE A 1 81 ? 25.471 3.925 -26.757 1.00 80.50 81 ILE A CA 1
ATOM 616 C C . ILE A 1 81 ? 25.085 5.189 -25.991 1.00 80.50 81 ILE A C 1
ATOM 618 O O . ILE A 1 81 ? 25.711 5.540 -24.993 1.00 80.50 81 ILE A O 1
ATOM 622 N N . ASN A 1 82 ? 24.041 5.872 -26.456 1.00 86.50 82 ASN A N 1
ATOM 623 C CA . ASN A 1 82 ? 23.456 7.013 -25.763 1.00 86.50 82 ASN A CA 1
ATOM 624 C C . ASN A 1 82 ? 22.121 6.591 -25.139 1.00 86.50 82 ASN A C 1
ATOM 626 O O . ASN A 1 82 ? 21.110 6.485 -25.833 1.00 86.50 82 ASN A O 1
ATOM 630 N N . ALA A 1 83 ? 22.158 6.280 -23.845 1.00 90.81 83 ALA A N 1
ATOM 631 C CA . ALA A 1 83 ? 20.998 5.909 -23.049 1.00 90.81 83 ALA A CA 1
ATOM 632 C C . ALA A 1 83 ? 21.137 6.483 -21.634 1.00 90.81 83 ALA A C 1
ATOM 634 O O . ALA A 1 83 ? 22.239 6.551 -21.085 1.00 90.81 83 ALA A O 1
ATOM 635 N N . ASN A 1 84 ? 20.022 6.908 -21.051 1.00 93.50 84 ASN A N 1
ATOM 636 C CA . ASN A 1 84 ? 19.969 7.523 -19.733 1.00 93.50 84 ASN A CA 1
ATOM 637 C C . ASN A 1 84 ? 18.784 6.991 -18.913 1.00 93.50 84 ASN A C 1
ATOM 639 O O . ASN A 1 84 ? 17.759 6.560 -19.452 1.00 93.50 84 ASN A O 1
ATOM 643 N N . GLY A 1 85 ? 18.924 7.055 -17.588 1.00 96.44 85 GLY A N 1
ATOM 644 C CA . GLY A 1 85 ? 17.919 6.597 -16.638 1.00 96.44 85 GLY A CA 1
ATOM 645 C C . GLY A 1 85 ? 17.783 5.077 -16.653 1.00 96.44 85 GLY A C 1
ATOM 646 O O . GLY A 1 85 ? 18.774 4.347 -16.550 1.00 96.44 85 GLY A O 1
ATOM 647 N N . VAL A 1 86 ? 16.543 4.613 -16.797 1.00 97.50 86 VAL A N 1
ATOM 648 C CA . VAL A 1 86 ? 16.205 3.179 -16.864 1.00 97.50 86 VAL A CA 1
ATOM 649 C C . VAL A 1 86 ? 16.760 2.472 -18.088 1.00 97.50 86 VAL A C 1
ATOM 651 O O . VAL A 1 86 ? 16.845 1.247 -18.094 1.00 97.50 86 VAL A O 1
ATOM 654 N N . PHE A 1 87 ? 17.132 3.219 -19.127 1.00 96.75 87 PHE A N 1
ATOM 655 C CA . PHE A 1 87 ? 17.674 2.623 -20.332 1.00 96.75 87 PHE A CA 1
ATOM 656 C C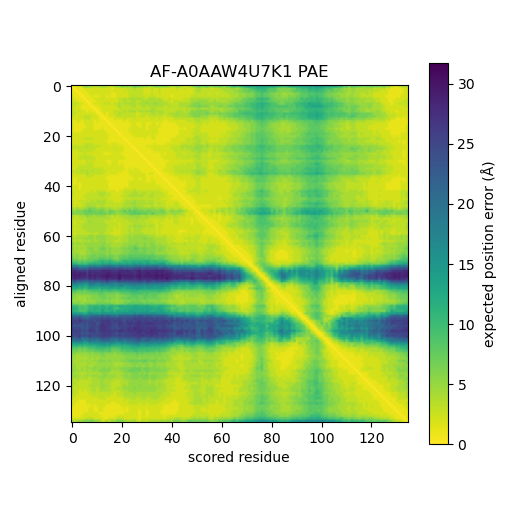 . PHE A 1 87 ? 19.192 2.503 -20.267 1.00 96.75 87 PHE A C 1
ATOM 658 O O . PHE A 1 87 ? 19.905 3.404 -19.819 1.00 96.75 87 PHE A O 1
ATOM 665 N N . TYR A 1 88 ? 19.684 1.387 -20.784 1.00 93.25 88 TYR A N 1
ATOM 666 C CA . TYR A 1 88 ? 21.078 1.195 -21.162 1.00 93.25 88 TYR A CA 1
ATOM 667 C C . TYR A 1 88 ? 21.146 0.343 -22.413 1.00 93.25 88 TYR A C 1
ATOM 669 O O . TYR A 1 88 ? 20.150 -0.252 -22.814 1.00 93.25 88 TYR A O 1
ATOM 677 N N . GLY A 1 89 ? 22.307 0.288 -23.047 1.00 89.69 89 GLY A N 1
ATOM 678 C CA . GLY A 1 89 ? 22.476 -0.527 -24.235 1.00 89.69 89 GLY A CA 1
ATOM 679 C C . GLY A 1 89 ? 23.840 -1.174 -24.310 1.00 89.69 89 GLY A C 1
ATOM 680 O O . GLY A 1 89 ? 24.729 -0.875 -23.515 1.00 89.69 89 GLY A O 1
ATOM 681 N N . GLN A 1 90 ? 23.972 -2.067 -25.279 1.00 88.12 90 GLN A N 1
ATOM 682 C CA . GLN A 1 90 ? 25.232 -2.673 -25.682 1.00 88.12 90 GLN A CA 1
ATOM 683 C C . GLN A 1 90 ? 25.254 -2.864 -27.203 1.00 88.12 90 GLN A C 1
ATOM 685 O O . GLN A 1 90 ? 24.208 -3.114 -27.814 1.00 88.12 90 GLN A O 1
ATOM 690 N N . THR A 1 91 ? 26.440 -2.770 -27.798 1.00 84.69 91 THR A N 1
ATOM 691 C CA . THR A 1 91 ? 26.681 -3.155 -29.192 1.00 84.69 91 THR A CA 1
ATOM 692 C C . THR A 1 91 ? 26.825 -4.675 -29.244 1.00 84.69 91 THR A C 1
ATOM 694 O O . THR A 1 91 ? 27.631 -5.244 -28.513 1.00 84.69 91 THR A O 1
ATOM 697 N N . ILE A 1 92 ? 26.011 -5.340 -30.065 1.00 83.12 92 ILE A N 1
ATOM 698 C CA . ILE A 1 92 ? 25.929 -6.810 -30.144 1.00 83.12 92 ILE A CA 1
ATOM 699 C C . ILE A 1 92 ? 26.503 -7.388 -31.443 1.00 83.12 92 ILE A C 1
ATOM 701 O O . ILE A 1 92 ? 26.497 -8.604 -31.620 1.00 83.12 92 ILE A O 1
ATOM 705 N N . GLY A 1 93 ? 27.010 -6.549 -32.344 1.00 73.12 93 GLY A N 1
ATOM 706 C CA . GLY A 1 93 ? 27.703 -6.999 -33.546 1.00 73.12 93 GLY A CA 1
ATOM 707 C C . GLY A 1 93 ? 27.802 -5.926 -34.620 1.00 73.12 93 GLY A C 1
ATOM 708 O O . GLY A 1 93 ? 27.207 -4.853 -34.501 1.00 73.12 93 GLY A O 1
ATOM 709 N N . ALA A 1 94 ? 28.535 -6.254 -35.681 1.00 70.56 94 ALA A N 1
ATOM 710 C CA . ALA A 1 94 ? 28.541 -5.481 -36.913 1.00 70.56 94 ALA A CA 1
ATOM 711 C C . ALA A 1 94 ? 27.230 -5.724 -37.674 1.00 70.56 94 ALA A C 1
ATOM 713 O O . ALA A 1 94 ? 26.775 -6.863 -37.803 1.00 70.56 94 ALA A O 1
ATOM 714 N N . GLY A 1 95 ? 26.616 -4.646 -38.140 1.00 65.69 95 GLY A N 1
ATOM 715 C CA . GLY A 1 95 ? 25.464 -4.655 -39.028 1.00 65.69 95 GLY A CA 1
ATOM 716 C C . GLY A 1 95 ? 25.786 -4.062 -40.387 1.00 65.69 95 GLY A C 1
ATOM 717 O O . GLY A 1 95 ? 26.905 -3.625 -40.635 1.00 65.69 95 GLY A O 1
ATOM 718 N N . ASP A 1 96 ? 24.794 -4.078 -41.266 1.00 63.25 96 ASP A N 1
ATOM 719 C CA . ASP A 1 96 ? 24.855 -3.435 -42.574 1.00 63.25 96 ASP A CA 1
ATOM 720 C C . ASP A 1 96 ? 23.800 -2.323 -42.598 1.00 63.25 96 ASP A C 1
ATOM 722 O O . ASP A 1 96 ? 22.616 -2.577 -42.360 1.00 63.25 96 ASP A O 1
ATOM 726 N N . GLN A 1 97 ? 24.232 -1.086 -42.822 1.00 67.00 97 GLN A N 1
ATOM 727 C CA . GLN A 1 97 ? 23.360 0.070 -42.990 1.00 67.00 97 GLN A CA 1
ATOM 728 C C . GLN A 1 97 ? 23.266 0.390 -44.482 1.00 67.00 97 GLN A C 1
ATOM 730 O O . GLN A 1 97 ? 23.919 1.298 -44.984 1.00 67.00 97 GLN A O 1
ATOM 735 N N . GLY A 1 98 ? 22.455 -0.381 -45.209 1.00 63.59 98 GLY A N 1
ATOM 736 C CA . GLY A 1 98 ? 22.180 -0.111 -46.623 1.00 63.59 98 GLY A CA 1
ATOM 737 C C . GLY A 1 98 ? 23.409 -0.183 -47.541 1.00 63.59 98 GLY A C 1
ATOM 738 O O . GLY A 1 98 ? 23.462 0.557 -48.520 1.00 63.59 98 GLY A O 1
ATOM 739 N N . GLY A 1 99 ? 24.373 -1.060 -47.248 1.00 61.75 99 GLY A N 1
ATOM 740 C CA . GLY A 1 99 ? 25.610 -1.256 -48.008 1.00 61.75 99 GLY A CA 1
ATOM 741 C C . GLY A 1 99 ? 26.874 -0.709 -47.329 1.00 61.75 99 GLY A C 1
ATOM 742 O O . GLY A 1 99 ? 27.963 -0.874 -47.880 1.00 61.75 99 GLY A O 1
ATOM 743 N N . GLU A 1 100 ? 26.754 -0.077 -46.157 1.00 63.53 100 GLU A N 1
ATOM 744 C CA . GLU A 1 100 ? 27.867 0.427 -45.339 1.00 63.53 100 GLU A CA 1
ATOM 745 C C . GLU A 1 100 ? 28.002 -0.355 -44.021 1.00 63.53 100 GLU A C 1
ATOM 747 O O . GLU A 1 100 ? 27.022 -0.851 -43.463 1.00 63.53 100 GLU A O 1
ATOM 752 N N . ALA A 1 101 ? 29.224 -0.452 -43.484 1.00 66.06 101 ALA A N 1
ATOM 753 C CA . ALA A 1 101 ? 29.454 -1.087 -42.187 1.00 66.06 101 ALA A CA 1
ATOM 754 C C . ALA A 1 101 ? 28.707 -0.323 -41.077 1.00 66.06 101 ALA A C 1
ATOM 756 O O . ALA A 1 101 ? 29.013 0.834 -40.808 1.00 66.06 101 ALA A O 1
ATOM 757 N N . GLY A 1 102 ? 27.752 -0.983 -40.424 1.00 69.75 102 GLY A N 1
ATOM 758 C CA . GLY A 1 102 ? 26.983 -0.465 -39.293 1.00 69.75 102 GLY A CA 1
ATOM 759 C C . GLY A 1 102 ? 27.195 -1.274 -38.010 1.00 69.75 102 GLY A C 1
ATOM 760 O O . GLY A 1 102 ? 27.960 -2.238 -37.970 1.00 69.75 102 GLY A O 1
ATOM 761 N N . GLU A 1 103 ? 26.476 -0.917 -36.946 1.00 73.94 103 GLU A N 1
ATOM 762 C CA . GLU A 1 103 ? 26.446 -1.648 -35.671 1.00 73.94 103 GLU A CA 1
ATOM 763 C C . GLU A 1 103 ? 25.016 -2.001 -35.268 1.00 73.94 103 GLU A C 1
ATOM 765 O O . GLU A 1 103 ? 24.117 -1.159 -35.298 1.00 73.94 103 GLU A O 1
ATOM 770 N N . TYR A 1 104 ? 24.817 -3.229 -34.790 1.00 77.50 104 TYR A N 1
ATOM 771 C CA . TYR A 1 104 ? 23.582 -3.614 -34.118 1.00 77.50 104 TYR A CA 1
ATOM 772 C C . TYR A 1 104 ? 23.667 -3.280 -32.635 1.00 77.50 104 TYR A C 1
ATOM 774 O O . TYR A 1 104 ? 24.562 -3.741 -31.921 1.00 77.50 104 TYR A O 1
ATOM 782 N N . LYS A 1 105 ? 22.685 -2.520 -32.149 1.00 79.81 105 LYS A N 1
ATOM 783 C CA . LYS A 1 105 ? 22.572 -2.142 -30.740 1.00 79.81 105 LYS A CA 1
ATOM 784 C C . LYS A 1 105 ? 21.343 -2.776 -30.117 1.00 79.81 105 LYS A C 1
ATOM 786 O O . LYS A 1 105 ? 20.270 -2.814 -30.714 1.00 79.81 105 LYS A O 1
ATOM 791 N N . LYS A 1 106 ? 21.498 -3.240 -28.882 1.00 86.06 106 LYS A N 1
ATOM 792 C CA . LYS A 1 106 ? 20.400 -3.720 -28.046 1.00 86.06 106 LYS A CA 1
ATOM 793 C C . LYS A 1 106 ? 20.238 -2.787 -26.863 1.00 86.06 106 LYS A C 1
ATOM 795 O O . LYS A 1 106 ? 21.204 -2.550 -26.143 1.00 86.06 106 LYS A O 1
ATOM 800 N N . TYR A 1 107 ? 19.020 -2.301 -26.659 1.00 90.19 107 TYR A N 1
ATOM 801 C CA . TYR A 1 107 ? 18.653 -1.502 -25.496 1.00 90.19 107 TYR A CA 1
ATOM 802 C C . TYR A 1 107 ? 17.865 -2.345 -24.495 1.00 90.19 107 TYR A C 1
ATOM 804 O O . TYR A 1 107 ? 17.109 -3.244 -24.865 1.00 90.19 107 TYR A O 1
ATOM 812 N N . TYR A 1 108 ? 18.062 -2.041 -23.223 1.00 94.62 108 TYR A N 1
ATOM 813 C CA . TYR A 1 108 ? 17.450 -2.688 -22.077 1.00 94.62 108 TYR A CA 1
ATOM 814 C C . TYR A 1 108 ? 16.697 -1.652 -21.266 1.00 94.62 108 TYR A C 1
ATOM 816 O O . TYR A 1 108 ? 17.154 -0.518 -21.133 1.00 94.62 108 TYR A O 1
ATOM 824 N N . PHE A 1 109 ? 15.574 -2.071 -20.695 1.00 96.69 109 PHE A N 1
ATOM 825 C CA . PHE A 1 109 ? 14.849 -1.321 -19.685 1.00 96.69 109 PHE A CA 1
ATOM 826 C C . PHE A 1 109 ? 15.083 -1.989 -18.334 1.00 96.69 109 PHE A C 1
ATOM 828 O O . PHE A 1 109 ? 14.787 -3.170 -18.168 1.00 96.69 109 PHE A O 1
ATOM 835 N N . ASP A 1 110 ? 15.626 -1.234 -17.388 1.00 97.06 110 ASP A N 1
ATOM 836 C CA . ASP A 1 110 ? 15.934 -1.714 -16.050 1.00 97.06 110 ASP A CA 1
ATOM 837 C C . ASP A 1 110 ? 15.741 -0.594 -15.025 1.00 97.06 110 ASP A C 1
ATOM 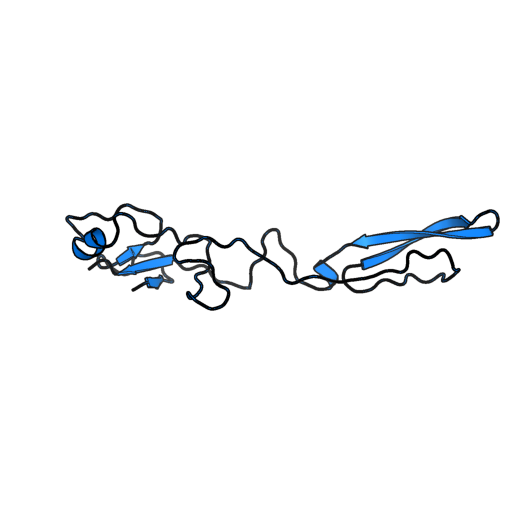839 O O . ASP A 1 110 ? 16.527 0.354 -14.929 1.00 97.06 110 ASP A O 1
ATOM 843 N N . THR A 1 111 ? 14.671 -0.708 -14.240 1.00 96.44 111 THR A N 1
ATOM 844 C CA . THR A 1 111 ? 14.336 0.248 -13.180 1.00 96.44 111 THR A CA 1
ATOM 845 C C . THR A 1 111 ? 15.323 0.216 -12.019 1.00 96.44 111 THR A C 1
ATOM 847 O O . THR A 1 111 ? 15.472 1.239 -11.350 1.00 96.44 111 THR A O 1
ATOM 850 N N . SER A 1 112 ? 16.046 -0.895 -11.811 1.00 96.62 112 SER A N 1
ATOM 851 C CA . SER A 1 112 ? 17.013 -1.041 -10.709 1.00 96.62 112 SER A CA 1
ATOM 852 C C . SER A 1 112 ? 18.165 -0.034 -10.789 1.00 96.62 112 SER A C 1
ATOM 854 O O . SER A 1 112 ? 18.790 0.307 -9.786 1.00 96.62 112 SER A O 1
ATOM 856 N N . ARG A 1 113 ? 18.392 0.521 -11.985 1.00 96.50 113 ARG A N 1
ATOM 857 C CA . ARG A 1 113 ? 19.393 1.557 -12.258 1.00 96.50 113 ARG A CA 1
ATOM 858 C C . ARG A 1 113 ? 19.099 2.894 -11.586 1.00 96.50 113 ARG A C 1
ATOM 860 O O . ARG A 1 113 ? 20.012 3.702 -11.439 1.00 96.50 113 ARG A O 1
ATOM 867 N N . VAL A 1 114 ? 17.839 3.162 -11.241 1.00 96.38 114 VAL A N 1
ATOM 868 C CA . VAL A 1 114 ? 17.405 4.468 -10.710 1.00 96.38 114 VAL A CA 1
ATOM 869 C C . VAL A 1 114 ? 16.582 4.364 -9.430 1.00 96.38 114 VAL A C 1
ATOM 871 O O . VAL A 1 114 ? 16.500 5.341 -8.689 1.00 96.38 114 VAL A O 1
ATOM 874 N N . VAL A 1 115 ? 15.989 3.202 -9.147 1.00 95.56 115 VAL A N 1
ATOM 875 C CA . VAL A 1 115 ? 15.230 2.938 -7.918 1.00 95.56 115 VAL A CA 1
ATOM 876 C C . VAL A 1 115 ? 15.468 1.504 -7.428 1.00 95.56 115 VAL A C 1
ATOM 878 O O . VAL A 1 115 ? 15.659 0.617 -8.253 1.00 95.56 115 VA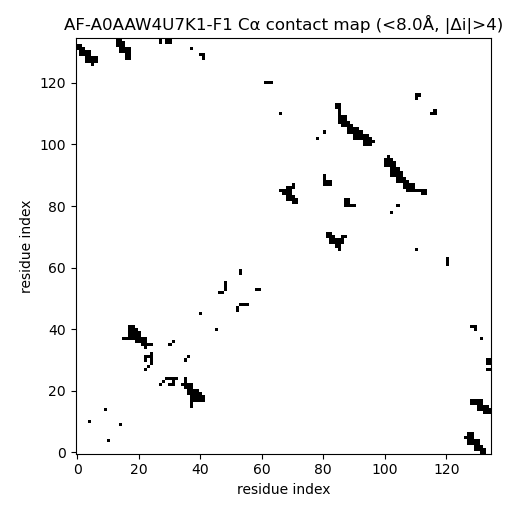L A O 1
ATOM 881 N N . PRO A 1 116 ? 15.414 1.224 -6.114 1.00 96.00 116 PRO A N 1
ATOM 882 C CA . PRO A 1 116 ? 15.386 -0.150 -5.615 1.00 96.00 116 PRO A CA 1
ATOM 883 C C . PRO A 1 116 ? 14.170 -0.920 -6.148 1.00 96.00 116 PRO A C 1
ATOM 885 O O . PRO A 1 116 ? 13.068 -0.375 -6.200 1.00 96.00 116 PRO A O 1
ATOM 888 N N . THR A 1 117 ? 14.360 -2.190 -6.501 1.00 95.31 117 THR A N 1
ATOM 889 C CA . THR A 1 117 ? 13.312 -3.052 -7.068 1.00 95.31 117 THR A CA 1
ATOM 890 C C . THR A 1 117 ? 12.998 -4.237 -6.163 1.00 95.31 117 THR A C 1
ATOM 892 O O . THR A 1 117 ? 13.887 -4.805 -5.529 1.00 95.31 117 THR A O 1
ATOM 895 N N . ALA A 1 118 ? 11.729 -4.633 -6.137 1.00 95.69 118 ALA A N 1
ATOM 896 C CA . ALA A 1 118 ? 11.220 -5.858 -5.531 1.00 95.69 118 ALA A CA 1
ATOM 897 C C . ALA A 1 118 ? 9.860 -6.200 -6.172 1.00 95.69 118 ALA A C 1
ATOM 899 O O . ALA A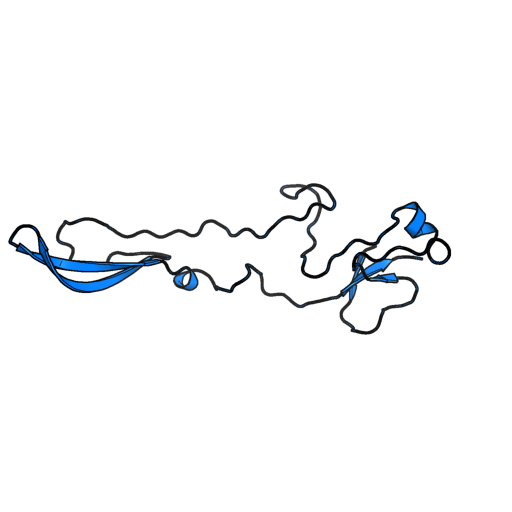 1 118 ? 9.297 -5.360 -6.865 1.00 95.69 118 ALA A O 1
ATOM 900 N N . GLU A 1 119 ? 9.307 -7.382 -5.885 1.00 95.56 119 GLU A N 1
ATOM 901 C CA . GLU A 1 119 ? 7.979 -7.802 -6.387 1.00 95.56 119 GLU A CA 1
ATOM 902 C C . GLU A 1 119 ? 6.814 -6.908 -5.910 1.00 95.56 119 GLU A C 1
ATOM 904 O O . GLU A 1 119 ? 5.758 -6.877 -6.528 1.00 95.56 119 GLU A O 1
ATOM 909 N N . GLU A 1 120 ? 7.001 -6.171 -4.811 1.00 94.94 120 GLU A N 1
ATOM 910 C CA . GLU A 1 120 ? 6.010 -5.262 -4.223 1.00 94.94 120 GLU A CA 1
ATOM 911 C C . GLU A 1 120 ? 6.630 -3.874 -4.015 1.00 94.94 120 GLU A C 1
ATOM 913 O O . GLU A 1 120 ? 7.711 -3.751 -3.423 1.00 94.94 120 GLU A O 1
ATOM 918 N N . ASN A 1 121 ? 5.912 -2.822 -4.414 1.00 94.69 121 ASN A N 1
ATOM 919 C CA . ASN A 1 121 ? 6.290 -1.444 -4.119 1.00 94.69 121 ASN A CA 1
ATOM 920 C C . ASN A 1 121 ? 6.041 -1.127 -2.643 1.00 94.69 121 ASN A C 1
ATOM 922 O O . ASN A 1 121 ? 4.919 -0.848 -2.225 1.00 94.69 121 ASN A O 1
ATOM 926 N N . ARG A 1 122 ? 7.110 -1.120 -1.845 1.00 94.12 122 ARG A N 1
ATOM 927 C CA . ARG A 1 122 ? 7.034 -0.809 -0.416 1.00 94.12 122 ARG A CA 1
ATOM 928 C C . ARG A 1 122 ? 8.201 0.065 0.037 1.00 94.12 122 ARG A C 1
ATOM 930 O O . ARG A 1 122 ? 9.350 -0.208 -0.317 1.00 94.12 122 ARG A O 1
ATOM 937 N N . PRO A 1 123 ? 7.948 1.083 0.871 1.00 93.31 123 PRO A N 1
ATOM 938 C CA . PRO A 1 123 ? 9.003 1.712 1.646 1.00 93.31 123 PRO A CA 1
ATOM 939 C C . PRO A 1 123 ? 9.639 0.707 2.615 1.00 93.31 123 PRO A C 1
ATOM 941 O O . PRO A 1 123 ? 9.048 -0.326 2.954 1.00 93.31 123 PRO A O 1
ATOM 944 N N . ILE A 1 124 ? 10.822 1.047 3.131 1.00 96.00 124 ILE A N 1
ATOM 945 C CA . ILE A 1 124 ? 11.387 0.349 4.291 1.00 96.00 124 ILE A CA 1
ATOM 946 C C . ILE A 1 124 ? 10.355 0.403 5.421 1.00 96.00 124 ILE A C 1
ATOM 948 O O . ILE A 1 124 ? 9.876 1.477 5.784 1.00 96.00 124 ILE A O 1
ATOM 952 N N . ASN A 1 125 ? 10.001 -0.758 5.963 1.00 95.75 125 ASN A N 1
ATOM 953 C CA . ASN A 1 125 ? 8.960 -0.883 6.971 1.00 95.75 125 ASN A CA 1
ATOM 954 C C . ASN A 1 125 ? 9.286 -1.988 7.981 1.00 95.75 125 ASN A C 1
ATOM 956 O O . ASN A 1 125 ? 10.172 -2.816 7.762 1.00 95.75 125 ASN A O 1
ATOM 960 N N . LYS A 1 126 ? 8.558 -1.984 9.100 1.00 96.62 126 LYS A N 1
ATOM 961 C CA . LYS A 1 126 ? 8.575 -3.052 10.098 1.00 96.62 126 LYS A CA 1
ATOM 962 C C . LYS A 1 126 ? 7.138 -3.408 10.452 1.00 96.62 126 LYS A C 1
ATOM 964 O O . LYS A 1 126 ? 6.359 -2.526 10.807 1.00 96.62 126 LYS A O 1
ATOM 969 N N . ALA A 1 127 ? 6.809 -4.693 10.363 1.00 96.62 127 ALA A N 1
ATOM 970 C CA . ALA A 1 127 ? 5.468 -5.178 10.646 1.00 96.62 127 ALA A CA 1
ATOM 971 C C . ALA A 1 127 ? 5.098 -4.988 12.126 1.00 96.62 127 ALA A C 1
ATOM 973 O O . ALA A 1 127 ? 5.900 -5.241 13.029 1.00 96.62 127 ALA A O 1
ATOM 974 N N . VAL A 1 128 ? 3.856 -4.568 12.350 1.00 97.19 128 VAL A N 1
ATOM 975 C CA . VAL A 1 128 ? 3.210 -4.423 13.657 1.00 97.19 128 VAL A CA 1
ATOM 976 C C . VAL A 1 128 ? 1.785 -4.948 13.555 1.00 97.19 128 VAL A C 1
ATOM 978 O O . VAL A 1 128 ? 1.223 -5.040 12.464 1.00 97.19 128 VAL A O 1
ATOM 981 N N . ARG A 1 129 ? 1.183 -5.277 14.694 1.00 97.62 129 ARG A N 1
ATOM 982 C CA . ARG A 1 129 ? -0.235 -5.630 14.772 1.00 97.62 129 ARG A CA 1
ATOM 983 C C . ARG A 1 129 ? -1.037 -4.371 15.065 1.00 97.62 129 ARG A C 1
ATOM 985 O O . ARG A 1 129 ? -0.668 -3.606 15.954 1.00 97.62 129 ARG A O 1
ATOM 992 N N . TYR A 1 130 ? -2.135 -4.153 14.355 1.00 98.00 130 TYR A N 1
ATOM 993 C CA . TYR A 1 130 ? -3.042 -3.048 14.659 1.00 98.00 130 TYR A CA 1
ATOM 994 C C . TYR A 1 130 ? -4.115 -3.506 15.638 1.00 98.00 130 TYR A C 1
ATOM 996 O O . TYR A 1 130 ? -4.735 -4.546 15.439 1.00 98.00 130 TYR A O 1
ATOM 1004 N N . PHE A 1 131 ? -4.346 -2.719 16.684 1.00 98.25 131 PHE A N 1
ATOM 1005 C CA . PHE A 1 131 ? -5.386 -2.983 17.675 1.00 98.25 131 PHE A CA 1
ATOM 1006 C C . PHE A 1 131 ? -6.318 -1.790 17.818 1.00 98.25 131 PHE A C 1
ATOM 1008 O O . PHE A 1 131 ? -5.860 -0.654 17.906 1.00 98.25 131 PHE A O 1
ATOM 1015 N N . ILE A 1 132 ? -7.619 -2.044 17.917 1.00 97.75 132 ILE A N 1
ATOM 1016 C CA . ILE A 1 132 ? -8.639 -1.043 18.218 1.00 97.75 132 ILE A CA 1
ATOM 1017 C C . ILE A 1 132 ? -9.115 -1.186 19.665 1.00 97.75 132 ILE A C 1
ATOM 1019 O O . ILE A 1 132 ? -9.316 -2.289 20.170 1.00 97.75 132 ILE A O 1
ATOM 1023 N N . LYS A 1 133 ? -9.282 -0.057 20.357 1.00 97.44 133 LYS A N 1
ATOM 1024 C CA . LYS A 1 133 ? -9.865 -0.004 21.705 1.00 97.44 133 LYS A CA 1
ATOM 1025 C C . LYS A 1 133 ? -11.329 -0.452 21.649 1.00 97.44 133 LYS A C 1
ATOM 1027 O O . LYS A 1 133 ? -12.115 0.141 20.916 1.00 97.44 133 LYS A O 1
ATOM 1032 N N . ALA A 1 134 ? -11.670 -1.469 22.435 1.00 96.00 134 ALA A N 1
ATOM 1033 C CA . ALA A 1 134 ? -12.973 -2.133 22.430 1.00 96.00 134 ALA A CA 1
ATOM 1034 C C . ALA A 1 134 ? -13.788 -1.936 23.725 1.00 96.00 134 ALA A C 1
ATOM 1036 O O . ALA A 1 134 ? -15.002 -2.138 23.714 1.00 96.00 134 ALA A O 1
ATOM 1037 N N . LYS A 1 135 ? -13.142 -1.523 24.824 1.00 92.38 135 LYS A N 1
ATOM 1038 C CA . LYS A 1 135 ? -13.772 -1.185 26.117 1.00 92.38 135 LYS A CA 1
ATOM 1039 C C . LYS A 1 135 ? -13.508 0.257 26.521 1.00 92.38 135 LYS A C 1
ATOM 1041 O O . LYS A 1 135 ? -12.329 0.664 26.396 1.00 92.38 135 LYS A O 1
#

Radius of gyration: 26.81 Å; Cα contacts (8 Å, |Δi|>4): 187; chains: 1; bounding box: 52×27×75 Å